Protein AF-A0A2N1MVV5-F1 (afdb_monomer_lite)

Organism: NCBI:txid588596

Radius of gyration: 22.04 Å; chains: 1; bounding box: 48×81×53 Å

Foldseek 3Di:
DDDDDDDDDDDDPPLAAAEAEDDPVQLVVLCVLQVHDADDPDDPVVVVVLVVVQCVLCVLLVANYWYFSHHDVQWGWIAGPQQFTWTQRNVVRWIWGFGHSVCCNPPNTDPWIWTWDADPVSDIDTDTPVRVVVVVVVVVVVVVVVVVVVVVPDPPPPPD

Secondary structure (DSSP, 8-state):
---------------PPEEEE--HHHHHHHHHHTTPPP-----HHHHHHHHHHHHHHHGGGT-SEEEEEEEETTEEEEEETT-EEEEEETTTTEEEEEEEHHHHHHH---S-PEEEEE-TTS-EEEEEHHHHHHHHHHHHHHHHHHHHHHHHT--S----

Sequence (160 aa):
MSVGASLNKTPRNNSLVLVEEISKSDCCRVATSLNLKLHDEYSQKDSMKELICNVQEVVRFVFTHIIFIGRRYCGMIFTDCYGRVFDWDSMNYILWFLGDYFEIISKGFETSRIAWCVLGDGTVYELDICMYIMYIIFCLYFTLMFYNDFFLELPEKLNL

Structure (mmCIF, N/CA/C/O backbone):
data_AF-A0A2N1MVV5-F1
#
_entry.id   AF-A0A2N1MVV5-F1
#
loop_
_atom_site.group_PDB
_atom_site.id
_atom_site.type_symbol
_atom_site.label_atom_id
_atom_site.label_alt_id
_atom_site.label_comp_id
_atom_site.label_asym_id
_atom_site.label_entity_id
_atom_site.label_seq_id
_atom_site.pdbx_PDB_ins_code
_atom_site.Cartn_x
_atom_site.Cartn_y
_atom_site.Cartn_z
_atom_site.occupancy
_atom_site.B_iso_or_equiv
_atom_site.auth_seq_id
_atom_site.auth_comp_id
_atom_site.auth_asym_id
_atom_site.auth_atom_id
_atom_site.pdbx_PDB_model_num
ATOM 1 N N . MET A 1 1 ? -7.523 -41.202 28.091 1.00 35.47 1 MET A N 1
ATOM 2 C CA . MET A 1 1 ? -8.575 -40.810 29.057 1.00 35.47 1 MET A CA 1
ATOM 3 C C . MET A 1 1 ? -8.518 -39.297 29.240 1.00 35.47 1 MET A C 1
ATOM 5 O O . MET A 1 1 ? -7.413 -38.776 29.268 1.00 35.47 1 MET A O 1
ATOM 9 N N . SER A 1 2 ? -9.686 -38.655 29.384 1.00 32.31 2 SER A N 1
ATOM 10 C CA . SER A 1 2 ? -9.959 -37.201 29.481 1.00 32.31 2 SER A CA 1
ATOM 11 C C . SER A 1 2 ? -9.979 -36.453 28.136 1.00 32.31 2 SER A C 1
ATOM 13 O O . SER A 1 2 ? -8.930 -36.219 27.551 1.00 32.31 2 SER A O 1
ATOM 15 N N . VAL A 1 3 ? -11.130 -36.368 27.453 1.00 36.19 3 VAL A N 1
ATOM 16 C CA . VAL A 1 3 ? -12.334 -35.511 27.645 1.00 36.19 3 VAL A CA 1
ATOM 17 C C . VAL A 1 3 ? -12.249 -34.277 26.746 1.00 36.19 3 VAL A C 1
ATOM 19 O O . VAL A 1 3 ? -11.380 -33.425 26.891 1.00 36.19 3 VAL A O 1
ATOM 22 N N . GLY A 1 4 ? -13.170 -34.230 25.782 1.00 39.78 4 GLY A N 1
ATOM 23 C CA . GLY A 1 4 ? -13.344 -33.105 24.883 1.00 39.78 4 GLY A CA 1
ATOM 24 C C . GLY A 1 4 ? -14.047 -31.930 25.554 1.00 39.78 4 GLY A C 1
ATOM 25 O O . GLY A 1 4 ? -14.876 -32.098 26.445 1.00 39.78 4 GLY A O 1
ATOM 26 N N . ALA A 1 5 ? -13.761 -30.743 25.035 1.00 34.62 5 ALA A N 1
ATOM 27 C CA . ALA A 1 5 ? -14.667 -29.614 25.087 1.00 34.62 5 ALA A CA 1
ATOM 28 C C . ALA A 1 5 ? -14.867 -29.143 23.644 1.00 34.62 5 ALA A C 1
ATOM 30 O O . ALA A 1 5 ? -13.970 -28.582 23.018 1.00 34.62 5 ALA A O 1
ATOM 31 N N . SER A 1 6 ? -16.047 -29.441 23.104 1.00 41.78 6 SER A N 1
ATOM 32 C CA . SER A 1 6 ? -16.552 -28.833 21.879 1.00 41.78 6 SER A CA 1
ATOM 33 C C . SER A 1 6 ? -16.799 -27.352 22.155 1.00 41.78 6 SER A C 1
ATOM 35 O O . SER A 1 6 ? -17.714 -27.016 22.907 1.00 41.78 6 SER A O 1
ATOM 37 N N . LEU A 1 7 ? -16.023 -26.473 21.522 1.00 38.81 7 LEU A N 1
ATOM 38 C CA . LEU A 1 7 ? -16.387 -25.069 21.366 1.00 38.81 7 LEU A CA 1
ATOM 39 C C . LEU A 1 7 ? -16.645 -24.801 19.878 1.00 38.81 7 LEU A C 1
ATOM 41 O O . LEU A 1 7 ? -15.732 -24.530 19.102 1.00 38.81 7 LEU A O 1
ATOM 45 N N . ASN A 1 8 ? -17.913 -24.907 19.481 1.00 44.38 8 ASN A N 1
ATOM 46 C CA . ASN A 1 8 ? -18.395 -24.438 18.186 1.00 44.38 8 ASN A CA 1
ATOM 47 C C . ASN A 1 8 ? -18.214 -22.920 18.088 1.00 44.38 8 ASN A C 1
ATOM 49 O O . ASN A 1 8 ? -18.989 -22.194 18.708 1.00 44.38 8 ASN A O 1
ATOM 53 N N . LYS A 1 9 ? -17.257 -22.459 17.272 1.00 39.88 9 LYS A N 1
ATOM 54 C CA . LYS A 1 9 ? -17.332 -21.208 16.493 1.00 39.88 9 LYS A CA 1
ATOM 55 C C . LYS A 1 9 ? -16.440 -21.328 15.248 1.00 39.88 9 LYS A C 1
ATOM 57 O O . LYS A 1 9 ? -15.221 -21.296 15.362 1.00 39.88 9 LYS A O 1
ATOM 62 N N . THR A 1 10 ? -17.033 -21.433 14.064 1.00 39.97 10 THR A N 1
ATOM 63 C CA . THR A 1 10 ? -16.367 -21.156 12.775 1.00 39.97 10 THR A CA 1
ATOM 64 C C . THR A 1 10 ? -16.800 -19.774 12.259 1.00 39.97 10 THR A C 1
ATOM 66 O O . THR A 1 10 ? -17.848 -19.289 12.686 1.00 39.97 10 THR A O 1
ATOM 69 N N . PRO A 1 11 ? -16.080 -19.138 11.312 1.00 48.56 11 PRO A N 1
ATOM 70 C CA . PRO A 1 11 ? -14.689 -19.331 10.900 1.00 48.56 11 PRO A CA 1
ATOM 71 C C . PRO A 1 11 ? -13.908 -18.011 11.069 1.00 48.56 11 PRO A C 1
ATOM 73 O O . PRO A 1 11 ? -14.232 -17.004 10.447 1.00 48.56 11 PRO A O 1
ATOM 76 N N . ARG A 1 12 ? -12.847 -17.975 11.880 1.00 44.47 12 ARG A N 1
ATOM 77 C CA . ARG A 1 12 ? -11.867 -16.888 11.751 1.00 44.47 12 ARG A CA 1
ATOM 78 C C . ARG A 1 12 ? -10.773 -17.451 10.859 1.00 44.47 12 ARG A C 1
ATOM 80 O O . ARG A 1 12 ? -10.018 -18.306 11.310 1.00 44.47 12 ARG A O 1
ATOM 87 N N . ASN A 1 13 ? -10.776 -17.080 9.578 1.00 45.81 13 ASN A N 1
ATOM 88 C CA . ASN A 1 13 ? -9.678 -17.407 8.675 1.00 45.81 13 ASN A CA 1
ATOM 89 C C . ASN A 1 13 ? -8.393 -16.902 9.334 1.00 45.81 13 ASN A C 1
ATOM 91 O O . ASN A 1 13 ? -8.107 -15.708 9.313 1.00 45.81 13 ASN A O 1
ATOM 95 N N . ASN A 1 14 ? -7.620 -17.811 9.925 1.00 49.88 14 ASN A N 1
ATOM 96 C CA . ASN A 1 14 ? -6.225 -17.581 10.269 1.00 49.88 14 ASN A CA 1
ATOM 97 C C . ASN A 1 14 ? -5.427 -17.588 8.958 1.00 49.88 14 ASN A C 1
ATOM 99 O O . ASN A 1 14 ? -4.568 -18.442 8.753 1.00 49.88 14 ASN A O 1
ATOM 103 N N . SER A 1 15 ? -5.784 -16.697 8.029 1.00 64.88 15 SER A N 1
ATOM 104 C CA . SER A 1 15 ? -5.019 -16.488 6.812 1.00 64.88 15 SER A CA 1
ATOM 105 C C . SER A 1 15 ? -3.690 -15.906 7.254 1.00 64.88 15 SER A C 1
ATOM 107 O O . SER A 1 15 ? -3.611 -14.748 7.661 1.00 64.88 15 SER A O 1
ATOM 109 N N . LEU A 1 16 ? -2.662 -16.747 7.269 1.00 79.44 16 LEU A N 1
ATOM 110 C CA . LEU A 1 16 ? -1.298 -16.297 7.469 1.00 79.44 16 LEU A CA 1
ATOM 111 C C . LEU A 1 16 ? -0.973 -15.358 6.309 1.00 79.44 16 LEU A C 1
ATOM 113 O O . LEU A 1 16 ? -1.067 -15.758 5.151 1.00 79.44 16 LEU A O 1
ATOM 117 N N . VAL A 1 17 ? -0.638 -14.110 6.623 1.00 88.00 17 VAL A N 1
ATOM 118 C CA . VAL A 1 17 ? -0.142 -13.165 5.626 1.00 88.00 17 VAL A CA 1
ATOM 119 C C . VAL A 1 17 ? 1.369 -13.276 5.598 1.00 88.00 17 VAL A C 1
ATOM 121 O O . VAL A 1 17 ? 2.034 -13.093 6.618 1.00 88.00 17 VAL A O 1
ATOM 124 N N . LEU A 1 18 ? 1.899 -13.616 4.428 1.00 92.12 18 LEU A N 1
ATOM 125 C CA . LEU A 1 18 ? 3.330 -13.636 4.181 1.00 92.12 18 LEU A CA 1
ATOM 126 C C . LEU A 1 18 ? 3.788 -12.205 3.905 1.00 92.12 18 LEU A C 1
ATOM 128 O O . LEU A 1 18 ? 3.297 -11.574 2.972 1.00 92.12 18 LEU A O 1
ATOM 132 N N . VAL A 1 19 ? 4.718 -11.701 4.712 1.00 92.00 19 VAL A N 1
ATOM 133 C CA . VAL A 1 19 ? 5.368 -10.409 4.475 1.00 92.00 19 VAL A CA 1
ATOM 134 C C . VAL A 1 19 ? 6.827 -10.669 4.148 1.00 92.00 19 VAL A C 1
ATOM 136 O O . VAL A 1 19 ? 7.566 -11.202 4.975 1.00 92.00 19 VAL A O 1
ATOM 139 N N . GLU A 1 20 ? 7.227 -10.302 2.939 1.00 93.56 20 GLU A N 1
ATOM 140 C CA . GLU A 1 20 ? 8.603 -10.370 2.466 1.00 93.56 20 GLU A CA 1
ATOM 141 C C . GLU A 1 20 ? 9.188 -8.963 2.404 1.00 93.56 20 GLU A C 1
ATOM 143 O O . GLU A 1 20 ? 8.560 -8.035 1.900 1.00 93.56 20 GLU A O 1
ATOM 148 N N . GLU A 1 21 ? 10.405 -8.804 2.909 1.00 90.88 21 GLU A N 1
ATOM 149 C CA . GLU A 1 21 ? 11.177 -7.572 2.791 1.00 90.88 21 GLU A CA 1
ATOM 150 C C . GLU A 1 21 ? 12.353 -7.835 1.852 1.00 90.88 21 GLU A C 1
ATOM 152 O O . GLU A 1 21 ? 13.139 -8.763 2.063 1.00 90.88 21 GLU A O 1
ATOM 157 N N . ILE A 1 22 ? 12.453 -7.040 0.786 1.00 90.25 22 ILE A N 1
ATOM 158 C CA . ILE A 1 22 ? 13.569 -7.123 -0.160 1.00 90.25 22 ILE A CA 1
ATOM 159 C C . ILE A 1 22 ? 14.773 -6.335 0.369 1.00 90.25 22 ILE A C 1
ATOM 161 O O . ILE A 1 22 ? 14.666 -5.526 1.290 1.00 90.25 22 ILE A O 1
ATOM 165 N N . SER A 1 23 ? 15.955 -6.577 -0.200 1.00 90.25 23 SER A N 1
ATOM 166 C CA . SER A 1 23 ? 17.166 -5.882 0.240 1.00 90.25 23 SER A CA 1
ATOM 167 C C . SER A 1 23 ? 17.030 -4.363 0.069 1.00 90.25 23 SER A C 1
ATOM 169 O O . SER A 1 23 ? 16.407 -3.897 -0.884 1.00 90.25 23 SER A O 1
ATOM 171 N N . LYS A 1 24 ? 17.686 -3.564 0.925 1.00 87.19 24 LYS A N 1
ATOM 172 C CA . LYS A 1 24 ? 17.638 -2.092 0.813 1.00 87.19 24 LYS A CA 1
ATOM 173 C C . LYS A 1 24 ? 18.049 -1.592 -0.582 1.00 87.19 24 LYS A C 1
ATOM 175 O O . LYS A 1 24 ? 17.454 -0.651 -1.096 1.00 87.19 24 LYS A O 1
ATOM 180 N N . SER A 1 25 ? 19.037 -2.226 -1.217 1.00 88.00 25 SER A N 1
ATOM 181 C CA . SER A 1 25 ? 19.433 -1.895 -2.591 1.00 88.00 25 SER A CA 1
ATOM 182 C C . SER A 1 25 ? 18.327 -2.176 -3.607 1.00 88.00 25 SER A C 1
ATOM 184 O O . SER A 1 25 ? 18.121 -1.373 -4.517 1.00 88.00 25 SER A O 1
ATOM 186 N N . ASP A 1 26 ? 17.601 -3.284 -3.444 1.00 91.69 26 ASP A N 1
ATOM 187 C CA . ASP A 1 26 ? 16.473 -3.623 -4.309 1.00 91.69 26 ASP A CA 1
ATOM 188 C C . ASP A 1 26 ? 15.301 -2.672 -4.080 1.00 91.69 26 ASP A C 1
ATOM 190 O O . ASP A 1 26 ? 14.755 -2.173 -5.059 1.00 91.69 26 ASP A O 1
ATOM 194 N N . CYS A 1 27 ? 14.988 -2.329 -2.826 1.00 89.25 27 CYS A N 1
ATOM 195 C CA . CYS A 1 27 ? 14.015 -1.292 -2.475 1.00 89.25 27 CYS A CA 1
ATOM 196 C C . CYS A 1 27 ? 14.309 0.023 -3.204 1.00 89.25 27 CYS A C 1
ATOM 198 O O . CYS A 1 27 ? 13.447 0.551 -3.904 1.00 89.25 27 CYS A O 1
ATOM 200 N N . CYS A 1 28 ? 15.540 0.541 -3.088 1.00 89.06 28 CYS A N 1
ATOM 201 C CA . CYS A 1 28 ? 15.935 1.790 -3.739 1.00 89.06 28 CYS A CA 1
ATOM 202 C C . CYS A 1 28 ? 15.816 1.702 -5.264 1.00 89.06 28 CYS A C 1
ATOM 204 O O . CYS A 1 28 ? 15.335 2.642 -5.898 1.00 89.06 28 CYS A O 1
ATOM 206 N N . ARG A 1 29 ? 16.224 0.576 -5.859 1.00 91.19 29 ARG A N 1
ATOM 207 C CA . ARG A 1 29 ? 16.113 0.346 -7.303 1.00 91.19 29 ARG A CA 1
ATOM 208 C C . ARG A 1 29 ? 14.652 0.321 -7.753 1.00 91.19 29 ARG A C 1
ATOM 210 O O . ARG A 1 29 ? 14.302 1.052 -8.672 1.00 91.19 29 ARG A O 1
ATOM 217 N N . VAL A 1 30 ? 13.806 -0.458 -7.080 1.00 91.56 30 VAL A N 1
ATOM 218 C CA . VAL A 1 30 ? 12.369 -0.579 -7.365 1.00 91.56 30 VAL A CA 1
ATOM 219 C C . VAL A 1 30 ? 11.667 0.769 -7.218 1.00 91.56 30 VAL A C 1
ATOM 221 O O . VAL A 1 30 ? 10.971 1.191 -8.136 1.00 91.56 30 VAL A O 1
ATOM 224 N N . ALA A 1 31 ? 11.893 1.483 -6.114 1.00 90.38 31 ALA A N 1
ATOM 225 C CA . ALA A 1 31 ? 11.300 2.797 -5.892 1.00 90.38 31 ALA A CA 1
ATOM 226 C C . ALA A 1 31 ? 11.742 3.814 -6.951 1.00 90.38 31 ALA A C 1
ATOM 228 O O . ALA A 1 31 ? 10.913 4.569 -7.447 1.00 90.38 31 ALA A O 1
ATOM 229 N N . THR A 1 32 ? 13.014 3.786 -7.362 1.00 90.56 32 THR A N 1
ATOM 230 C CA . THR A 1 32 ? 13.519 4.650 -8.441 1.00 90.56 32 THR A CA 1
ATOM 231 C C . THR A 1 32 ? 12.848 4.325 -9.775 1.00 90.56 32 THR A C 1
ATOM 233 O O . THR A 1 32 ? 12.411 5.238 -10.470 1.00 90.56 32 THR A O 1
ATOM 236 N N . SER A 1 33 ? 12.711 3.040 -10.123 1.00 89.38 33 SER A N 1
ATOM 237 C CA . SER A 1 33 ? 12.005 2.601 -11.338 1.00 89.38 33 SER A CA 1
ATOM 238 C C . SER A 1 33 ? 10.535 3.017 -11.344 1.00 89.38 33 SER A C 1
ATOM 240 O O . SER A 1 33 ? 9.996 3.354 -12.392 1.00 89.38 33 SER A O 1
ATOM 242 N N . LEU A 1 34 ? 9.908 3.034 -10.170 1.00 88.06 34 LEU A N 1
ATOM 243 C CA . LEU A 1 34 ? 8.544 3.506 -9.964 1.00 88.06 34 LEU A CA 1
ATOM 244 C C . LEU A 1 34 ? 8.476 5.015 -9.684 1.00 88.06 34 LEU A C 1
ATOM 246 O O . LEU A 1 34 ? 7.419 5.509 -9.325 1.00 88.06 34 LEU A O 1
ATOM 250 N N . ASN A 1 35 ? 9.569 5.775 -9.790 1.00 88.19 35 ASN A N 1
ATOM 251 C CA . ASN A 1 35 ? 9.592 7.208 -9.469 1.00 88.19 35 ASN A CA 1
ATOM 252 C C . ASN A 1 35 ? 8.927 7.562 -8.108 1.00 88.19 35 ASN A C 1
ATOM 254 O O . ASN A 1 35 ? 8.291 8.608 -7.954 1.00 88.19 35 ASN A O 1
ATOM 258 N N . LEU A 1 36 ? 9.043 6.669 -7.119 1.00 87.31 36 LEU A N 1
ATOM 259 C CA . LEU A 1 36 ? 8.478 6.808 -5.777 1.00 87.31 36 LEU A CA 1
ATOM 260 C C . LEU A 1 36 ? 9.532 7.364 -4.820 1.00 87.31 36 LEU A C 1
ATOM 262 O O . LEU A 1 36 ? 10.702 6.983 -4.855 1.00 87.31 36 LEU A O 1
ATOM 266 N N . LYS A 1 37 ? 9.101 8.246 -3.916 1.00 85.31 37 LYS A N 1
ATOM 267 C CA . LYS A 1 37 ? 9.947 8.766 -2.837 1.00 85.31 37 LYS A CA 1
ATOM 268 C C . LYS A 1 37 ? 9.700 7.966 -1.565 1.00 85.31 37 LYS A C 1
ATOM 270 O O . LYS A 1 37 ? 8.597 8.002 -1.025 1.00 85.31 37 LYS A O 1
ATOM 275 N N . LEU A 1 38 ? 10.733 7.272 -1.097 1.00 86.31 38 LEU A N 1
ATOM 276 C CA . LEU A 1 38 ? 10.711 6.553 0.175 1.00 86.31 38 LEU A CA 1
ATOM 277 C C . LEU A 1 38 ? 11.188 7.445 1.327 1.00 86.31 38 LEU A C 1
ATOM 279 O O . LEU A 1 38 ? 11.927 8.408 1.118 1.00 86.31 38 LEU A O 1
ATOM 283 N N . HIS A 1 39 ? 10.768 7.108 2.544 1.00 83.19 39 HIS A N 1
ATOM 284 C CA . HIS A 1 39 ? 11.163 7.784 3.776 1.00 83.19 39 HIS A CA 1
ATOM 285 C C . HIS A 1 39 ? 12.163 6.936 4.578 1.00 83.19 39 HIS A C 1
ATOM 287 O O . HIS A 1 39 ? 11.864 5.798 4.931 1.00 83.19 39 HIS A O 1
ATOM 293 N N . ASP A 1 40 ? 13.320 7.514 4.924 1.00 71.44 40 ASP A N 1
ATOM 294 C CA . ASP A 1 40 ? 14.448 6.774 5.524 1.00 71.44 40 ASP A CA 1
ATOM 295 C C . ASP A 1 40 ? 14.733 7.092 7.019 1.00 71.44 40 ASP A C 1
ATOM 297 O O . ASP A 1 40 ? 15.697 6.568 7.573 1.00 71.44 40 ASP A O 1
ATOM 301 N N . GLU A 1 41 ? 13.938 7.919 7.716 1.00 62.81 41 GLU A N 1
ATOM 302 C CA . GLU A 1 41 ? 14.375 8.587 8.970 1.00 62.81 41 GLU A CA 1
ATOM 303 C C . GLU A 1 41 ? 14.002 7.897 10.302 1.00 62.81 41 GLU A C 1
ATOM 305 O O . GLU A 1 41 ? 13.929 8.557 11.337 1.00 62.81 41 GLU A O 1
ATOM 310 N N . TYR A 1 42 ? 13.797 6.578 10.344 1.00 61.19 42 TYR A N 1
ATOM 311 C CA . TYR A 1 42 ? 13.400 5.899 11.592 1.00 61.19 42 TYR A CA 1
ATOM 312 C C . TYR A 1 42 ? 14.470 4.967 12.161 1.00 61.19 42 TYR A C 1
ATOM 314 O O . TYR A 1 42 ? 15.161 4.249 11.436 1.00 61.19 42 TYR A O 1
ATOM 322 N N . SER A 1 43 ? 14.562 4.927 13.496 1.00 62.50 43 SER A N 1
ATOM 323 C CA . SER A 1 43 ? 15.359 3.925 14.208 1.00 62.50 43 SER A CA 1
ATOM 324 C C . SER A 1 43 ? 14.834 2.519 13.884 1.00 62.50 43 SER A C 1
ATOM 326 O O . SER A 1 43 ? 13.625 2.317 13.805 1.00 62.50 43 SER A O 1
ATOM 328 N N . GLN A 1 44 ? 15.713 1.522 13.729 1.00 65.94 44 GLN A N 1
ATOM 329 C CA . GLN A 1 44 ? 15.333 0.160 13.305 1.00 65.94 44 GLN A CA 1
ATOM 330 C C . GLN A 1 44 ? 14.239 -0.496 14.178 1.00 65.94 44 GLN A C 1
ATOM 332 O O . GLN A 1 44 ? 13.489 -1.353 13.716 1.00 65.94 44 GLN A O 1
ATOM 337 N N . LYS A 1 45 ? 14.128 -0.109 15.453 1.00 64.75 45 LYS A N 1
ATOM 338 C CA . LYS A 1 45 ? 13.123 -0.660 16.370 1.00 64.75 45 LYS A CA 1
ATOM 339 C C . LYS A 1 45 ? 11.746 -0.025 16.173 1.00 64.75 45 LYS A C 1
ATOM 341 O O . LYS A 1 45 ? 10.748 -0.744 16.118 1.00 64.75 45 LYS A O 1
ATOM 346 N N . ASP A 1 46 ? 11.698 1.300 16.058 1.00 73.00 46 ASP A N 1
ATOM 347 C CA . ASP A 1 46 ? 10.455 2.024 15.759 1.00 73.00 46 ASP A CA 1
ATOM 348 C C . ASP A 1 46 ? 9.950 1.638 14.371 1.00 73.00 46 ASP A C 1
ATOM 350 O O . ASP A 1 46 ? 8.751 1.465 14.145 1.00 73.00 46 ASP A O 1
ATOM 354 N N . SER A 1 47 ? 10.905 1.376 13.480 1.00 75.44 47 SER A N 1
ATOM 355 C CA . SER A 1 47 ? 10.645 1.018 12.110 1.00 75.44 47 SER A CA 1
ATOM 356 C C . SER A 1 47 ? 9.871 -0.313 12.001 1.00 75.44 47 SER A C 1
ATOM 358 O O . SER A 1 47 ? 8.858 -0.386 11.298 1.00 75.44 47 SER A O 1
ATOM 360 N N . MET A 1 48 ? 10.272 -1.364 12.721 1.00 80.75 48 MET A N 1
ATOM 361 C CA . MET A 1 48 ? 9.580 -2.663 12.671 1.00 80.75 48 MET A CA 1
ATOM 362 C C . MET A 1 48 ? 8.169 -2.614 13.259 1.00 80.75 48 MET A C 1
ATOM 364 O O . MET A 1 48 ? 7.255 -3.250 12.735 1.00 80.75 48 MET A O 1
ATOM 368 N N . LYS A 1 49 ? 7.970 -1.848 14.336 1.00 85.69 49 LYS A N 1
ATOM 369 C CA . LYS A 1 49 ? 6.652 -1.707 14.965 1.00 85.69 49 LYS A CA 1
ATOM 370 C C . LYS A 1 49 ? 5.657 -1.031 14.022 1.00 85.69 49 LYS A C 1
ATOM 372 O O . LYS A 1 49 ? 4.534 -1.505 13.885 1.00 85.69 49 LYS A O 1
ATOM 377 N N . GLU A 1 50 ? 6.083 0.040 13.360 1.00 85.12 50 GLU A N 1
ATOM 378 C CA . GLU A 1 50 ? 5.272 0.748 12.368 1.00 85.12 50 GLU A CA 1
ATOM 379 C C . GLU A 1 50 ? 4.890 -0.164 11.193 1.00 85.12 50 GLU A C 1
ATOM 381 O O . GLU A 1 50 ? 3.725 -0.200 10.800 1.00 85.12 50 GLU A O 1
ATOM 386 N N . LEU A 1 51 ? 5.840 -0.956 10.678 1.00 87.44 51 LEU A N 1
ATOM 387 C CA . LEU A 1 51 ? 5.571 -1.915 9.604 1.00 87.44 51 LEU A CA 1
ATOM 388 C C . LEU A 1 51 ? 4.502 -2.934 10.020 1.00 87.44 51 LEU A C 1
ATOM 390 O O . LEU A 1 51 ? 3.559 -3.160 9.271 1.00 87.44 51 LEU A O 1
ATOM 394 N N . ILE A 1 52 ? 4.603 -3.503 11.226 1.00 89.31 52 ILE A N 1
ATOM 395 C CA . ILE A 1 52 ? 3.604 -4.450 11.745 1.00 89.31 52 ILE A CA 1
ATOM 396 C C . ILE A 1 52 ? 2.219 -3.796 11.837 1.00 89.31 52 ILE A C 1
ATOM 398 O O . ILE A 1 52 ? 1.236 -4.410 11.424 1.00 89.31 52 ILE A O 1
ATOM 402 N N . CYS A 1 53 ? 2.129 -2.562 12.343 1.00 90.50 53 CYS A N 1
ATOM 403 C CA . CYS A 1 53 ? 0.860 -1.834 12.416 1.00 90.50 53 CYS A CA 1
ATOM 404 C C . CYS A 1 53 ? 0.266 -1.578 11.023 1.00 90.50 53 CYS A C 1
ATOM 406 O O . CYS A 1 53 ? -0.919 -1.821 10.814 1.00 90.50 53 CYS A O 1
ATOM 408 N N . ASN A 1 54 ? 1.083 -1.154 10.056 1.00 92.00 54 ASN A N 1
ATOM 409 C CA . ASN A 1 54 ? 0.628 -0.945 8.681 1.00 92.00 54 ASN A CA 1
ATOM 410 C C . ASN A 1 54 ? 0.164 -2.251 8.028 1.00 92.00 54 ASN A C 1
ATOM 412 O O . ASN A 1 54 ? -0.898 -2.277 7.410 1.00 92.00 54 ASN A O 1
ATOM 416 N N . VAL A 1 55 ? 0.908 -3.348 8.214 1.00 91.94 55 VAL A N 1
ATOM 417 C CA . VAL A 1 55 ? 0.512 -4.679 7.736 1.00 91.94 55 VAL A CA 1
ATOM 418 C C . VAL A 1 55 ? -0.855 -5.063 8.304 1.00 91.94 55 VAL A C 1
ATOM 420 O O . VAL A 1 55 ? -1.737 -5.430 7.538 1.00 91.94 55 VAL A O 1
ATOM 423 N N . GLN A 1 56 ? -1.071 -4.930 9.618 1.00 90.00 56 GLN A N 1
ATOM 424 C CA . GLN A 1 56 ? -2.347 -5.276 10.264 1.00 90.00 56 GLN A CA 1
ATOM 425 C C . GLN A 1 56 ? -3.558 -4.555 9.658 1.00 90.00 56 GLN A C 1
ATOM 427 O O . GLN A 1 56 ? -4.632 -5.152 9.564 1.00 90.00 56 GLN A O 1
ATOM 432 N N . GLU A 1 57 ? -3.389 -3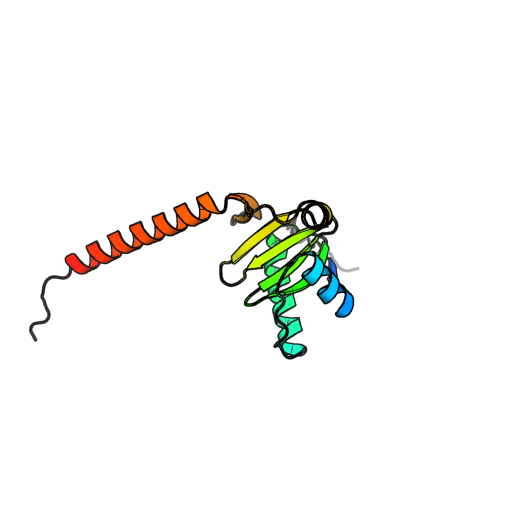.305 9.230 1.00 90.19 57 GLU A N 1
ATOM 433 C CA . GLU A 1 57 ? -4.453 -2.563 8.556 1.00 90.19 57 GLU A CA 1
ATOM 434 C C . GLU A 1 57 ? -4.662 -3.051 7.119 1.00 90.19 57 GLU A C 1
ATOM 436 O O . GLU A 1 57 ? -5.800 -3.328 6.733 1.00 90.19 57 GLU A O 1
ATOM 441 N N . VAL A 1 58 ? -3.592 -3.259 6.341 1.00 90.88 58 VAL A N 1
ATOM 442 C CA . VAL A 1 58 ? -3.747 -3.708 4.946 1.00 90.88 58 VAL A CA 1
ATOM 443 C C . VAL A 1 58 ? -4.221 -5.160 4.822 1.00 90.88 58 VAL A C 1
ATOM 445 O O . VAL A 1 58 ? -4.855 -5.503 3.831 1.00 90.88 58 VAL A O 1
ATOM 448 N N . VAL A 1 59 ? -4.022 -6.022 5.829 1.00 88.50 59 VAL A N 1
ATOM 449 C CA . VAL A 1 59 ? -4.569 -7.398 5.820 1.00 88.50 59 VAL A CA 1
ATOM 450 C C . VAL A 1 59 ? -6.100 -7.412 5.690 1.00 88.50 59 VAL A C 1
ATOM 452 O O . VAL A 1 59 ? -6.670 -8.367 5.162 1.00 88.50 59 VAL A O 1
ATOM 455 N N . ARG A 1 60 ? -6.788 -6.336 6.092 1.00 86.50 60 ARG A N 1
ATOM 456 C CA . ARG A 1 60 ? -8.248 -6.202 5.930 1.00 86.50 60 ARG A CA 1
ATOM 457 C C . ARG A 1 60 ? -8.695 -6.161 4.466 1.00 86.50 60 ARG A C 1
ATOM 459 O O . ARG A 1 60 ? -9.848 -6.458 4.186 1.00 86.50 60 ARG A O 1
ATOM 466 N N . PHE A 1 61 ? -7.780 -5.860 3.546 1.00 87.12 61 PHE A N 1
ATOM 467 C CA . PHE A 1 61 ? -7.997 -5.857 2.098 1.00 87.12 61 PHE A CA 1
ATOM 468 C C . PHE A 1 61 ? -7.756 -7.239 1.461 1.00 87.12 61 PHE A C 1
ATOM 470 O O . PHE A 1 61 ? -7.650 -7.355 0.244 1.00 87.12 61 PHE A O 1
ATOM 477 N N . VAL A 1 62 ? -7.689 -8.304 2.275 1.00 86.19 62 VAL A N 1
ATOM 478 C CA . VAL A 1 62 ? -7.622 -9.710 1.828 1.00 86.19 62 VAL A CA 1
ATOM 479 C C . VAL A 1 62 ? -6.308 -10.062 1.106 1.00 86.19 62 VAL A C 1
ATOM 481 O O . VAL A 1 62 ? -6.223 -11.045 0.370 1.00 86.19 62 VAL A O 1
ATOM 484 N N . PHE A 1 63 ? -5.235 -9.303 1.345 1.00 89.62 63 PHE A N 1
ATOM 485 C CA . PHE A 1 63 ? -3.904 -9.679 0.865 1.00 89.62 63 PHE A CA 1
ATOM 486 C C . PHE A 1 63 ? -3.383 -10.917 1.596 1.00 89.62 63 PHE A C 1
ATOM 488 O O . PHE A 1 63 ? -3.401 -10.989 2.825 1.00 89.62 63 PHE A O 1
ATOM 495 N N . THR A 1 64 ? -2.862 -11.877 0.834 1.00 89.94 64 THR A N 1
ATOM 496 C CA . THR A 1 64 ? -2.227 -13.095 1.364 1.00 89.94 64 THR A CA 1
ATOM 497 C C . THR A 1 64 ? -0.703 -13.015 1.356 1.00 89.94 64 THR A C 1
ATOM 499 O O . THR A 1 64 ? -0.048 -13.665 2.167 1.00 89.94 64 THR A O 1
ATOM 502 N N . HIS A 1 65 ? -0.131 -12.217 0.451 1.00 92.56 65 HIS A N 1
ATOM 503 C CA . HIS A 1 65 ? 1.310 -12.034 0.296 1.00 92.56 65 HIS A CA 1
ATOM 504 C C . HIS A 1 65 ? 1.608 -10.570 -0.019 1.00 92.56 65 HIS A C 1
ATOM 506 O O . HIS A 1 65 ? 1.061 -10.011 -0.967 1.00 92.56 65 HIS A O 1
ATOM 512 N N . ILE A 1 66 ? 2.451 -9.966 0.810 1.00 94.62 66 ILE A N 1
ATOM 513 C CA . ILE A 1 66 ? 2.908 -8.584 0.727 1.00 94.62 66 ILE A CA 1
ATOM 514 C C . ILE A 1 66 ? 4.425 -8.608 0.567 1.00 94.62 66 ILE A C 1
ATOM 516 O O . ILE A 1 66 ? 5.133 -9.168 1.399 1.00 94.62 66 ILE A O 1
ATOM 520 N N . ILE A 1 67 ? 4.923 -7.966 -0.479 1.00 95.00 67 ILE A N 1
ATOM 521 C CA . ILE A 1 67 ? 6.341 -7.715 -0.720 1.00 95.00 67 ILE A CA 1
ATOM 522 C C . ILE A 1 67 ? 6.573 -6.229 -0.449 1.00 95.00 67 ILE A C 1
ATOM 524 O O . ILE A 1 67 ? 6.148 -5.361 -1.215 1.00 95.00 67 ILE A O 1
ATOM 528 N N . PHE A 1 68 ? 7.201 -5.929 0.679 1.00 93.69 68 PHE A N 1
ATOM 529 C CA . PHE A 1 68 ? 7.448 -4.574 1.144 1.00 93.69 68 PHE A CA 1
ATOM 530 C C . PHE A 1 68 ? 8.537 -3.897 0.302 1.00 93.69 68 PHE A C 1
ATOM 532 O O . PHE A 1 68 ? 9.661 -4.391 0.205 1.00 93.69 68 PHE A O 1
ATOM 539 N N . ILE A 1 69 ? 8.200 -2.750 -0.297 1.00 92.44 69 ILE A N 1
ATOM 540 C CA . ILE A 1 69 ? 9.127 -1.953 -1.115 1.00 92.44 69 ILE A CA 1
ATOM 541 C C . ILE A 1 69 ? 9.804 -0.896 -0.257 1.00 92.44 69 ILE A C 1
ATOM 543 O O . ILE A 1 69 ? 10.998 -0.651 -0.403 1.00 92.44 69 ILE A O 1
ATOM 547 N N . GLY A 1 70 ? 9.052 -0.239 0.620 1.00 90.38 70 GLY A N 1
ATOM 548 C CA . GLY A 1 70 ? 9.622 0.793 1.462 1.00 90.38 70 GLY A CA 1
ATOM 549 C C . GLY A 1 70 ? 8.587 1.609 2.208 1.00 90.38 70 GLY A C 1
ATOM 550 O O . GLY A 1 70 ? 7.376 1.458 2.051 1.00 90.38 70 GLY A O 1
ATOM 551 N N . ARG A 1 71 ? 9.091 2.500 3.052 1.00 89.44 71 ARG A N 1
ATOM 552 C CA . ARG A 1 71 ? 8.265 3.379 3.878 1.00 89.44 71 ARG A CA 1
ATOM 553 C C . ARG A 1 71 ? 7.930 4.643 3.122 1.00 89.44 71 ARG A C 1
ATOM 555 O O . ARG A 1 71 ? 8.730 5.127 2.323 1.00 89.44 71 ARG A O 1
ATOM 562 N N . ARG A 1 72 ? 6.807 5.238 3.488 1.00 87.69 72 ARG A N 1
ATOM 563 C CA . ARG A 1 72 ? 6.493 6.639 3.211 1.00 87.69 72 ARG A CA 1
ATOM 564 C C . ARG A 1 72 ? 6.095 7.315 4.518 1.00 87.69 72 ARG A C 1
ATOM 566 O O . ARG A 1 72 ? 5.896 6.647 5.527 1.00 87.69 72 ARG A O 1
ATOM 573 N N . TYR A 1 73 ? 5.949 8.634 4.499 1.00 85.69 73 TYR A N 1
ATOM 574 C CA . TYR A 1 73 ? 5.394 9.345 5.646 1.00 85.69 73 TYR A CA 1
ATOM 575 C C . TYR A 1 73 ? 3.975 8.845 5.950 1.00 85.69 73 TYR A C 1
ATOM 577 O O . TYR A 1 73 ? 3.113 8.882 5.064 1.00 85.69 73 TYR A O 1
ATOM 585 N N . CYS A 1 74 ? 3.764 8.370 7.182 1.00 87.19 74 CYS A N 1
ATOM 586 C CA . CYS A 1 74 ? 2.507 7.781 7.651 1.00 87.19 74 CYS A CA 1
ATOM 587 C C . CYS A 1 74 ? 1.977 6.694 6.706 1.00 87.19 74 CYS A C 1
ATOM 589 O O . CYS A 1 74 ? 0.888 6.825 6.147 1.00 87.19 74 CYS A O 1
ATOM 591 N N . GLY A 1 75 ? 2.774 5.648 6.465 1.00 92.12 75 GLY A N 1
ATOM 592 C CA . GLY A 1 75 ? 2.341 4.588 5.566 1.00 92.12 75 GLY A CA 1
ATOM 593 C C . GLY A 1 75 ? 3.436 3.674 5.041 1.00 92.12 75 GLY A C 1
ATOM 594 O O . GLY A 1 75 ? 4.582 3.686 5.494 1.00 92.12 75 GLY A O 1
ATOM 595 N N . MET A 1 76 ? 3.079 2.892 4.026 1.00 93.62 76 MET A N 1
ATOM 596 C CA . MET A 1 76 ? 4.023 2.018 3.335 1.00 93.62 76 MET A CA 1
ATOM 597 C C . MET A 1 76 ? 3.684 1.829 1.863 1.00 93.62 76 MET A C 1
ATOM 599 O O . MET A 1 76 ? 2.527 1.882 1.462 1.00 93.62 76 MET A O 1
ATOM 603 N N . ILE A 1 77 ? 4.719 1.537 1.086 1.00 94.25 77 ILE A N 1
ATOM 604 C CA . ILE A 1 77 ? 4.623 1.136 -0.309 1.00 94.25 77 ILE A CA 1
ATOM 605 C C . ILE A 1 77 ? 4.968 -0.346 -0.388 1.00 94.25 77 ILE A C 1
ATOM 607 O O . ILE A 1 77 ? 5.985 -0.797 0.154 1.00 94.25 77 ILE A O 1
ATOM 611 N N . PHE A 1 78 ? 4.126 -1.109 -1.071 1.00 95.25 78 PHE A N 1
ATOM 612 C CA . PHE A 1 78 ? 4.316 -2.542 -1.235 1.00 95.25 78 PHE A CA 1
ATOM 613 C C . PHE A 1 78 ? 3.769 -3.028 -2.573 1.00 95.25 78 PHE A C 1
ATOM 615 O O . PHE A 1 78 ? 3.037 -2.324 -3.268 1.00 95.25 78 PHE A O 1
ATOM 622 N N . THR A 1 79 ? 4.135 -4.255 -2.915 1.00 95.00 79 THR A N 1
ATOM 623 C CA . THR A 1 79 ? 3.523 -5.024 -3.999 1.00 95.00 79 THR A CA 1
ATOM 624 C C . THR A 1 79 ? 2.917 -6.299 -3.455 1.00 95.00 79 THR A C 1
ATOM 626 O O . THR A 1 79 ? 3.347 -6.785 -2.411 1.00 95.00 79 THR A O 1
ATOM 629 N N . ASP A 1 80 ? 1.935 -6.857 -4.146 1.00 93.62 80 ASP A N 1
ATOM 630 C CA . ASP A 1 80 ? 1.489 -8.221 -3.877 1.00 93.62 80 ASP A CA 1
ATOM 631 C C . ASP A 1 80 ? 2.203 -9.245 -4.775 1.00 93.62 80 ASP A C 1
ATOM 633 O O . ASP A 1 80 ? 3.033 -8.900 -5.619 1.00 93.62 80 ASP A O 1
ATOM 637 N N . CYS A 1 81 ? 1.868 -10.526 -4.612 1.00 91.50 81 CYS A N 1
ATOM 638 C CA . CYS A 1 81 ? 2.427 -11.607 -5.428 1.00 91.50 81 CYS A CA 1
ATOM 639 C C . CYS A 1 81 ? 2.049 -11.549 -6.918 1.00 91.50 81 CYS A C 1
ATOM 641 O O . CYS A 1 81 ? 2.630 -12.285 -7.716 1.00 91.50 81 CYS A O 1
ATOM 643 N N . TYR A 1 82 ? 1.102 -10.691 -7.301 1.00 92.44 82 TYR A N 1
ATOM 644 C CA . TYR A 1 82 ? 0.704 -10.473 -8.689 1.0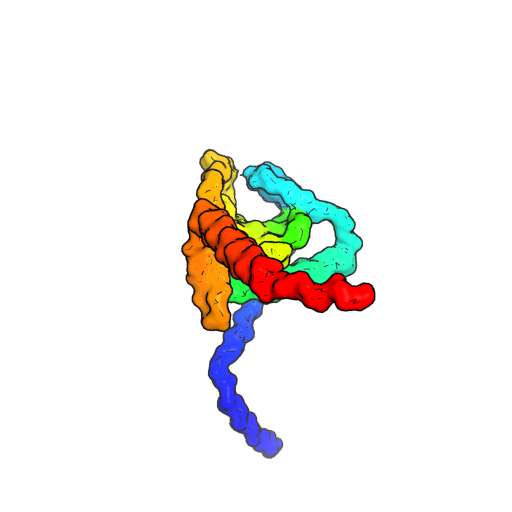0 92.44 82 TYR A CA 1
ATOM 645 C C . TYR A 1 82 ? 1.469 -9.309 -9.335 1.00 92.44 82 TYR A C 1
ATOM 647 O O . TYR A 1 82 ? 1.347 -9.094 -10.537 1.00 92.44 82 TYR A O 1
ATOM 655 N N . GLY A 1 83 ? 2.289 -8.585 -8.565 1.00 92.06 83 GLY A N 1
ATOM 656 C CA . GLY A 1 83 ? 3.048 -7.433 -9.047 1.00 92.06 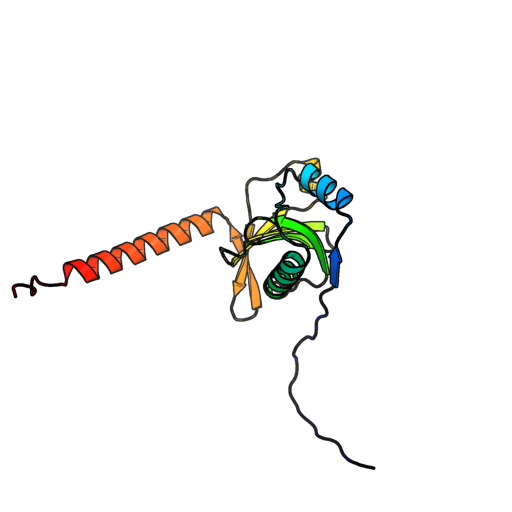83 GLY A CA 1
ATOM 657 C C . GLY A 1 83 ? 2.241 -6.135 -9.092 1.00 92.06 83 GLY A C 1
ATOM 658 O O . GLY A 1 83 ? 2.695 -5.168 -9.703 1.00 92.06 83 GLY A O 1
ATOM 659 N N . ARG A 1 84 ? 1.077 -6.081 -8.435 1.00 93.56 84 ARG A N 1
ATOM 660 C CA . ARG A 1 84 ? 0.292 -4.851 -8.270 1.00 93.56 84 ARG A CA 1
ATOM 661 C C . ARG A 1 84 ? 0.944 -3.965 -7.223 1.00 93.56 84 ARG A C 1
ATOM 663 O O . ARG A 1 84 ? 1.273 -4.448 -6.142 1.00 93.56 84 ARG A O 1
ATOM 670 N N . VAL A 1 85 ? 1.128 -2.685 -7.530 1.00 93.44 85 VAL A N 1
ATOM 671 C CA . VAL A 1 85 ? 1.780 -1.716 -6.642 1.00 93.44 85 VAL A CA 1
ATOM 672 C C . VAL A 1 85 ? 0.728 -0.946 -5.848 1.00 93.44 85 VAL A C 1
ATOM 674 O O . VAL A 1 85 ? -0.2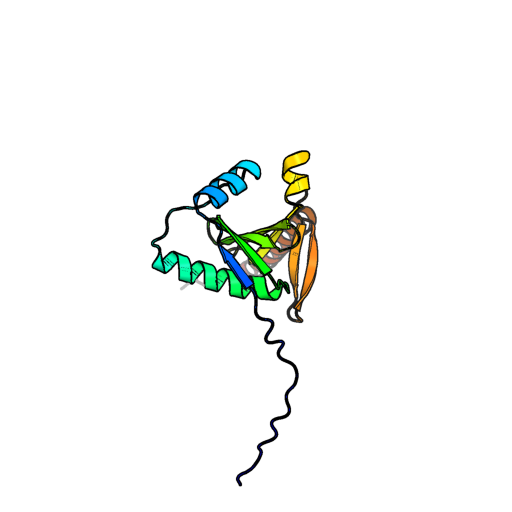23 -0.408 -6.418 1.00 93.44 85 VAL A O 1
ATOM 677 N N . PHE A 1 86 ? 0.934 -0.844 -4.536 1.00 94.25 86 PHE A N 1
ATOM 678 C CA . PHE A 1 86 ? 0.039 -0.141 -3.625 1.00 94.25 86 PHE A CA 1
ATOM 679 C C . PHE A 1 86 ? 0.775 0.876 -2.746 1.00 94.25 86 PHE A C 1
ATOM 681 O O . P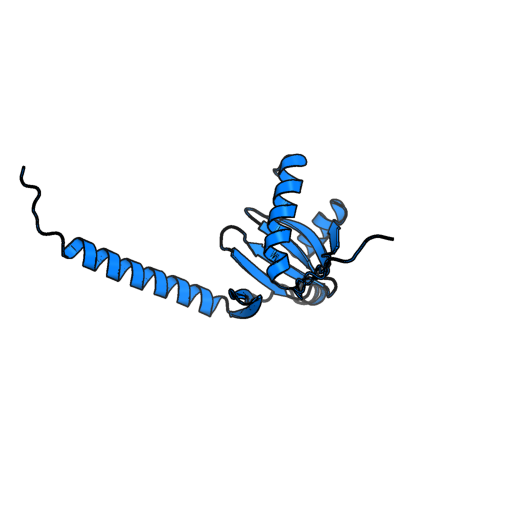HE A 1 86 ? 1.910 0.653 -2.318 1.00 94.25 86 PHE A O 1
ATOM 688 N N . ASP A 1 87 ? 0.088 1.978 -2.448 1.00 93.62 87 ASP A N 1
ATOM 689 C CA . ASP A 1 87 ? 0.495 3.015 -1.495 1.00 93.62 87 ASP A CA 1
ATOM 690 C C . ASP A 1 87 ? -0.540 3.087 -0.365 1.00 93.62 87 ASP A C 1
ATOM 692 O O . ASP A 1 87 ? -1.667 3.550 -0.551 1.00 93.62 87 ASP A O 1
ATOM 696 N N . TRP A 1 88 ? -0.167 2.566 0.803 1.00 94.69 88 TRP A N 1
ATOM 697 C CA . TRP A 1 88 ? -0.971 2.639 2.017 1.00 94.69 88 TRP A CA 1
ATOM 698 C C . TRP A 1 88 ? -0.715 3.964 2.730 1.00 94.69 88 TRP A C 1
ATOM 700 O O . TRP A 1 88 ? 0.384 4.186 3.241 1.00 94.69 88 TRP A O 1
ATOM 710 N N . ASP A 1 89 ? -1.745 4.805 2.812 1.00 91.75 89 ASP A N 1
ATOM 711 C CA . ASP A 1 89 ? -1.751 6.057 3.561 1.00 91.75 89 ASP A CA 1
ATOM 712 C C . ASP A 1 89 ? -2.496 5.858 4.887 1.00 91.75 89 ASP A C 1
ATOM 714 O O . ASP A 1 89 ? -3.728 5.897 4.950 1.00 91.75 89 ASP A O 1
ATOM 718 N N . SER A 1 90 ? -1.736 5.655 5.965 1.00 89.88 90 SER A N 1
ATOM 719 C CA . SER A 1 90 ? -2.292 5.408 7.296 1.00 89.88 90 SER A CA 1
ATOM 720 C C . SER A 1 90 ? -2.918 6.655 7.918 1.00 89.88 90 SER A C 1
ATOM 722 O O . SER A 1 90 ? -3.691 6.535 8.864 1.00 89.88 90 SER A O 1
ATOM 724 N N . MET A 1 91 ? -2.564 7.855 7.442 1.00 87.94 91 MET A N 1
ATOM 725 C CA . MET A 1 91 ? -3.140 9.103 7.944 1.00 87.94 91 MET A CA 1
ATOM 726 C C . MET A 1 91 ? -4.581 9.251 7.462 1.00 87.94 91 MET A C 1
ATOM 728 O O . MET A 1 91 ? -5.457 9.632 8.236 1.00 87.94 91 MET A O 1
ATOM 732 N N . ASN A 1 92 ? -4.819 8.920 6.195 1.00 84.50 92 ASN A N 1
ATOM 733 C CA . ASN A 1 92 ? -6.139 9.006 5.580 1.00 84.50 92 ASN A CA 1
ATOM 734 C C . ASN A 1 92 ? -6.926 7.687 5.635 1.00 84.50 92 ASN A C 1
ATOM 736 O O . ASN A 1 92 ? -8.107 7.681 5.305 1.00 84.50 92 ASN A O 1
ATOM 740 N N . TYR A 1 93 ? -6.294 6.587 6.060 1.00 86.12 93 TYR A N 1
ATOM 741 C CA . TYR A 1 93 ? -6.840 5.224 6.001 1.00 86.12 93 TYR A CA 1
ATOM 742 C C . TYR A 1 93 ? -7.262 4.815 4.580 1.00 86.12 93 TYR A C 1
ATOM 744 O O . TYR A 1 93 ? -8.300 4.181 4.381 1.00 86.12 93 TYR A O 1
ATOM 752 N N . ILE A 1 94 ? -6.450 5.178 3.582 1.00 87.75 94 ILE A N 1
ATOM 753 C CA . ILE A 1 94 ? -6.711 4.884 2.168 1.00 87.75 94 ILE A CA 1
ATOM 754 C C . ILE A 1 94 ? -5.599 4.004 1.622 1.00 87.75 94 ILE A C 1
ATOM 756 O O . ILE A 1 94 ? -4.416 4.286 1.814 1.00 87.75 94 ILE A O 1
ATOM 760 N N . LEU A 1 95 ? -5.989 2.968 0.884 1.00 93.00 95 LEU A N 1
ATOM 761 C CA . LEU A 1 95 ? -5.070 2.172 0.093 1.00 93.00 95 LEU A CA 1
ATOM 762 C C . LEU A 1 95 ? -5.172 2.590 -1.372 1.00 93.00 95 LEU A C 1
ATOM 764 O O . LEU A 1 95 ? -6.199 2.383 -2.008 1.00 93.00 95 LEU A O 1
ATOM 768 N N . TRP A 1 96 ? -4.115 3.172 -1.923 1.00 92.06 96 TRP A N 1
ATOM 769 C CA . TRP A 1 96 ? -4.078 3.564 -3.327 1.00 92.06 96 TRP A CA 1
ATOM 770 C C . TRP A 1 96 ? -3.528 2.427 -4.177 1.00 92.06 96 TRP A C 1
ATOM 772 O O . TRP A 1 96 ? -2.386 2.011 -3.982 1.00 92.06 96 TRP A O 1
ATOM 782 N N . PHE A 1 97 ? -4.309 1.960 -5.149 1.00 92.19 97 PHE A N 1
ATOM 783 C CA . PHE A 1 97 ? -3.790 1.141 -6.236 1.00 92.19 97 PHE A CA 1
ATOM 784 C C . PHE A 1 97 ? -3.078 2.052 -7.237 1.00 92.19 97 PHE A C 1
ATOM 786 O O . PHE A 1 97 ? -3.669 2.991 -7.777 1.00 92.19 97 PHE A O 1
ATOM 793 N N . LEU A 1 98 ? -1.785 1.801 -7.439 1.00 89.94 98 LEU A N 1
ATOM 794 C CA . LEU A 1 98 ? -0.935 2.607 -8.314 1.00 89.94 98 LEU A CA 1
ATOM 795 C C . LEU A 1 98 ? -0.796 2.025 -9.725 1.00 89.94 98 LEU A C 1
ATOM 797 O O . LEU A 1 98 ? -0.282 2.713 -10.605 1.00 89.94 98 LEU A O 1
ATOM 801 N N . GLY A 1 99 ? -1.229 0.779 -9.927 1.00 90.56 99 GLY A N 1
ATOM 802 C CA . GLY A 1 99 ? -1.087 0.043 -11.180 1.00 90.56 99 GLY A CA 1
ATOM 803 C C . GLY A 1 99 ? -0.199 -1.195 -11.052 1.00 90.56 99 GLY A C 1
ATOM 804 O O . GLY A 1 99 ? 0.389 -1.475 -10.003 1.00 90.56 99 GLY A O 1
ATOM 805 N N . ASP A 1 100 ? -0.095 -1.941 -12.145 1.00 92.31 100 ASP A N 1
ATOM 806 C CA . ASP A 1 100 ? 0.803 -3.087 -12.255 1.00 92.31 100 ASP A CA 1
ATOM 807 C C . ASP A 1 100 ? 2.252 -2.635 -12.465 1.00 92.31 100 ASP A C 1
ATOM 809 O O . ASP A 1 100 ? 2.542 -1.767 -13.288 1.00 92.31 100 ASP A O 1
ATOM 813 N N . TYR A 1 101 ? 3.195 -3.266 -11.764 1.00 90.69 101 TYR A N 1
ATOM 814 C CA . TYR A 1 101 ? 4.618 -2.912 -11.795 1.00 90.69 101 TYR A CA 1
ATOM 815 C C . TYR A 1 101 ? 5.187 -2.834 -13.222 1.00 90.69 101 TYR A C 1
ATOM 817 O O . TYR A 1 101 ? 5.836 -1.854 -13.594 1.00 90.69 101 TYR A O 1
ATOM 825 N N . PHE A 1 102 ? 4.922 -3.854 -14.044 1.00 89.50 102 PHE A N 1
ATOM 826 C CA . PHE A 1 102 ? 5.412 -3.910 -15.425 1.00 89.50 102 PHE A CA 1
ATOM 827 C C . PHE A 1 102 ? 4.749 -2.868 -16.333 1.00 89.50 102 PHE A C 1
ATOM 829 O O . PHE A 1 102 ? 5.386 -2.357 -17.258 1.00 89.50 102 PHE A O 1
ATOM 836 N N . GLU A 1 103 ? 3.488 -2.526 -16.073 1.00 90.00 103 GLU A N 1
ATOM 837 C CA . GLU A 1 103 ? 2.789 -1.487 -16.827 1.00 90.00 103 GLU A CA 1
ATOM 838 C C . GLU A 1 103 ? 3.332 -0.102 -16.491 1.00 90.00 103 GLU A C 1
ATOM 840 O O . GLU A 1 103 ? 3.692 0.640 -17.404 1.00 90.00 103 GLU A O 1
ATOM 845 N N . ILE A 1 104 ? 3.509 0.201 -15.201 1.00 89.19 104 ILE A N 1
ATOM 846 C CA . ILE A 1 104 ? 4.081 1.473 -14.741 1.00 89.19 104 ILE A CA 1
ATOM 847 C C . ILE A 1 104 ? 5.466 1.694 -15.356 1.00 89.19 104 ILE A C 1
ATOM 849 O O . ILE A 1 104 ? 5.774 2.788 -15.823 1.00 89.19 104 ILE A O 1
ATOM 853 N N . ILE A 1 105 ? 6.312 0.661 -15.397 1.00 88.19 105 ILE A N 1
ATOM 854 C CA . ILE A 1 105 ? 7.667 0.786 -15.954 1.00 88.19 105 ILE A CA 1
ATOM 855 C C . ILE A 1 105 ? 7.658 0.961 -17.474 1.00 88.19 105 ILE A C 1
ATOM 857 O O . ILE A 1 105 ? 8.512 1.664 -18.013 1.00 88.19 105 ILE A O 1
ATOM 861 N N . SER A 1 106 ? 6.725 0.320 -18.180 1.00 88.12 106 SER A N 1
ATOM 862 C CA . SER A 1 106 ? 6.687 0.360 -19.647 1.00 88.12 106 SER A CA 1
ATOM 863 C C . SER A 1 106 ? 5.985 1.598 -20.206 1.00 88.12 106 SER A C 1
ATOM 865 O O . SER A 1 106 ? 6.413 2.121 -21.235 1.00 88.12 106 SER A O 1
ATOM 867 N N . LYS A 1 107 ? 4.923 2.070 -19.547 1.00 86.62 107 LYS A N 1
ATOM 868 C CA . LYS A 1 107 ? 4.056 3.160 -20.024 1.00 86.62 107 LYS A CA 1
ATOM 869 C C . LYS A 1 107 ? 4.160 4.436 -19.179 1.00 86.62 107 LYS A C 1
ATOM 871 O O . LYS A 1 107 ? 3.732 5.493 -19.635 1.00 86.62 107 LYS A O 1
ATOM 876 N N . GLY A 1 108 ? 4.752 4.364 -17.987 1.00 79.62 108 GLY A N 1
ATOM 877 C CA . GLY A 1 108 ? 4.698 5.424 -16.977 1.00 79.62 108 GLY A CA 1
ATOM 878 C C . GLY A 1 108 ? 3.450 5.322 -16.094 1.00 79.62 108 GLY A C 1
ATOM 879 O O . GLY A 1 108 ? 2.623 4.430 -16.264 1.00 79.62 108 GLY A O 1
ATOM 880 N N . PHE A 1 109 ? 3.307 6.240 -15.132 1.00 73.44 109 PHE A N 1
ATOM 881 C CA . PHE A 1 109 ? 2.097 6.309 -14.305 1.00 73.44 109 PHE A CA 1
ATOM 882 C C . PHE A 1 109 ? 0.923 6.863 -15.095 1.00 73.44 109 PHE A C 1
ATOM 884 O O . PHE A 1 109 ? 1.000 7.969 -15.635 1.00 73.44 109 PHE A O 1
ATOM 891 N N . GLU A 1 110 ? -0.198 6.156 -15.039 1.00 68.50 110 GLU A N 1
ATOM 892 C CA . GLU A 1 110 ? -1.490 6.767 -15.309 1.00 68.50 110 GLU A CA 1
ATOM 893 C C . GLU A 1 110 ? -1.890 7.639 -14.110 1.00 68.50 110 GLU A C 1
ATOM 895 O O . GLU A 1 110 ? -1.673 7.298 -12.945 1.00 68.50 110 GLU A O 1
ATOM 900 N N . THR A 1 111 ? -2.418 8.832 -14.382 1.00 61.53 111 THR A N 1
ATOM 901 C CA . THR A 1 111 ? -2.803 9.795 -13.339 1.00 61.53 111 THR A CA 1
ATOM 902 C C . THR A 1 111 ? -4.083 9.397 -12.607 1.00 61.53 111 THR A C 1
ATOM 904 O O . THR A 1 111 ? -4.363 9.945 -11.538 1.00 61.53 111 THR A O 1
ATOM 907 N N . SER A 1 112 ? -4.850 8.449 -13.149 1.00 66.88 112 SER A N 1
ATOM 908 C CA . SER A 1 112 ? -6.015 7.865 -12.492 1.00 66.88 112 SER A CA 1
ATOM 909 C C . SER A 1 112 ? -5.558 6.950 -11.363 1.00 66.88 112 SER A C 1
ATOM 911 O O . SER A 1 112 ? -5.137 5.816 -11.581 1.00 66.88 112 SER A O 1
ATOM 913 N N . ARG A 1 113 ? -5.636 7.459 -10.134 1.00 75.94 113 ARG A N 1
ATOM 914 C CA . ARG A 1 113 ? -5.440 6.653 -8.930 1.00 75.94 113 ARG A CA 1
ATOM 915 C C . ARG A 1 113 ? -6.781 6.097 -8.485 1.00 75.94 113 ARG A C 1
ATOM 917 O O . ARG A 1 113 ? -7.746 6.848 -8.346 1.00 75.94 113 ARG A O 1
ATOM 924 N N . ILE A 1 114 ? -6.812 4.799 -8.225 1.00 87.12 114 ILE A N 1
ATOM 925 C CA . ILE A 1 114 ? -7.986 4.122 -7.685 1.00 87.12 114 ILE A CA 1
ATOM 926 C C . ILE A 1 114 ? -7.743 3.932 -6.191 1.00 87.12 114 ILE A C 1
ATOM 928 O O . ILE A 1 114 ? -6.745 3.335 -5.784 1.00 87.12 114 ILE A O 1
ATOM 932 N N . ALA A 1 115 ? -8.632 4.472 -5.364 1.00 88.50 115 ALA A N 1
ATOM 933 C CA . ALA A 1 115 ? -8.656 4.166 -3.944 1.00 88.50 115 ALA A CA 1
ATOM 934 C C . ALA A 1 115 ? -9.376 2.835 -3.738 1.00 88.50 115 ALA A C 1
ATOM 936 O O . ALA A 1 115 ? -10.481 2.621 -4.234 1.00 88.50 115 ALA A O 1
ATOM 937 N N . TRP A 1 116 ? -8.754 1.948 -2.980 1.00 90.19 116 TRP A N 1
ATOM 938 C CA . TRP A 1 116 ? -9.405 0.789 -2.405 1.00 90.19 116 TRP A CA 1
ATOM 939 C C . TRP A 1 116 ? -9.875 1.149 -1.003 1.00 90.19 116 TRP A C 1
ATOM 941 O O . TRP A 1 116 ? -9.116 1.664 -0.175 1.00 90.19 116 TRP A O 1
ATOM 951 N N . CYS A 1 117 ? -11.138 0.851 -0.734 1.00 83.19 117 CYS A N 1
ATOM 952 C CA . CYS A 1 117 ? -11.771 1.064 0.556 1.00 83.19 117 CYS A CA 1
ATOM 953 C C . CYS A 1 117 ? -12.364 -0.255 1.053 1.00 83.19 117 CYS A C 1
ATOM 955 O O . CYS A 1 117 ? -12.827 -1.071 0.258 1.00 83.19 117 CYS A O 1
ATOM 957 N N . VAL A 1 118 ? -12.357 -0.458 2.370 1.00 83.69 118 VAL A N 1
ATOM 958 C CA . VAL A 1 118 ? -12.929 -1.644 3.021 1.00 83.69 118 VAL A CA 1
ATOM 959 C C . VAL A 1 118 ? -14.118 -1.216 3.869 1.00 83.69 118 VAL A C 1
ATOM 961 O O . VAL A 1 118 ? -13.992 -0.350 4.735 1.00 83.69 118 VAL A O 1
ATOM 964 N N . LEU A 1 119 ? -15.274 -1.829 3.626 1.00 80.88 119 LEU A N 1
ATOM 965 C CA . LEU A 1 119 ? -16.461 -1.685 4.464 1.00 80.88 119 LEU A CA 1
ATOM 966 C C . LEU A 1 119 ? -16.327 -2.501 5.758 1.00 80.88 119 LEU A C 1
ATOM 968 O O . LEU A 1 119 ? -15.498 -3.401 5.877 1.00 80.88 119 LEU A O 1
ATOM 972 N N . GLY A 1 120 ? -17.180 -2.212 6.746 1.00 75.88 120 GLY A N 1
ATOM 973 C CA . GLY A 1 120 ? -17.158 -2.903 8.042 1.00 75.88 120 GLY A CA 1
ATOM 974 C C . GLY A 1 120 ? -17.419 -4.416 7.971 1.00 75.88 120 GLY A C 1
ATOM 975 O O . GLY A 1 120 ? -17.061 -5.136 8.900 1.00 75.88 120 GLY A O 1
ATOM 976 N N . ASP A 1 121 ? -18.011 -4.903 6.880 1.00 83.31 121 ASP A N 1
ATOM 977 C CA . ASP A 1 121 ? -18.224 -6.326 6.593 1.00 83.31 121 ASP A CA 1
ATOM 978 C C . ASP A 1 121 ? -17.028 -6.997 5.883 1.00 83.31 121 ASP A C 1
ATOM 980 O O . ASP A 1 121 ? -17.059 -8.202 5.637 1.00 83.31 121 ASP A O 1
ATOM 984 N N . GLY A 1 122 ? -15.965 -6.240 5.586 1.00 79.94 122 GLY A N 1
ATOM 985 C CA . GLY A 1 122 ? -14.781 -6.710 4.869 1.00 79.94 122 GLY A CA 1
ATOM 986 C C . GLY A 1 122 ? -14.885 -6.619 3.345 1.00 79.94 122 GLY A C 1
ATOM 987 O O . GLY A 1 122 ? -13.948 -7.023 2.659 1.00 79.94 122 GLY A O 1
ATOM 988 N N . THR A 1 123 ? -15.983 -6.091 2.795 1.00 85.88 123 THR A N 1
ATOM 989 C CA . THR A 1 123 ? -16.121 -5.886 1.349 1.00 85.88 123 THR A CA 1
ATOM 990 C C . THR A 1 123 ? -15.164 -4.790 0.881 1.00 85.88 123 THR A C 1
ATOM 992 O O . THR A 1 123 ? -15.234 -3.654 1.358 1.00 85.88 123 THR A O 1
ATOM 995 N N . VAL A 1 124 ? -14.286 -5.125 -0.070 1.00 85.69 124 VAL A N 1
ATOM 996 C CA . VAL A 1 124 ? -13.403 -4.166 -0.751 1.00 85.69 124 VAL A CA 1
A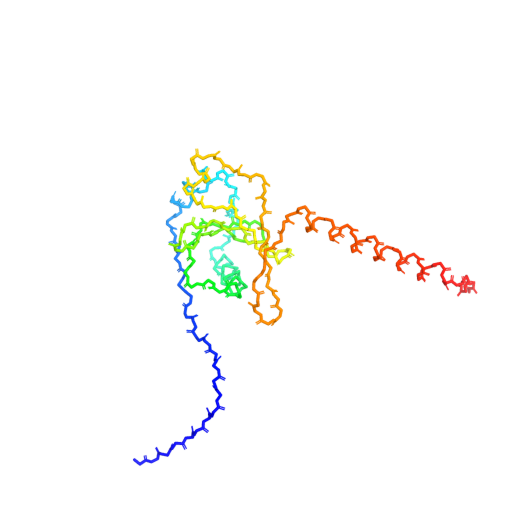TOM 997 C C . VAL A 1 124 ? -14.137 -3.587 -1.956 1.00 85.69 124 VAL A C 1
ATOM 999 O O . VAL A 1 124 ? -14.714 -4.336 -2.744 1.00 85.69 124 VAL A O 1
ATOM 1002 N N . TYR A 1 125 ? -14.099 -2.269 -2.120 1.00 85.81 125 TYR A N 1
ATOM 1003 C CA . TYR A 1 125 ? -14.610 -1.595 -3.310 1.00 85.81 125 TYR A CA 1
ATOM 1004 C C . TYR A 1 125 ? -13.623 -0.549 -3.821 1.00 85.81 125 TYR A C 1
ATOM 1006 O O . TYR A 1 125 ? -12.777 -0.043 -3.079 1.00 85.81 125 TYR A O 1
ATOM 1014 N N . GLU A 1 126 ? -13.755 -0.239 -5.106 1.00 88.81 126 GLU A N 1
ATOM 1015 C CA . GLU A 1 126 ? -12.914 0.717 -5.814 1.00 88.81 126 GLU A CA 1
ATOM 1016 C C . GLU A 1 126 ? -13.610 2.071 -5.920 1.00 88.81 126 GLU A C 1
ATOM 1018 O O . GLU A 1 126 ? -14.805 2.163 -6.209 1.00 88.81 126 GLU A O 1
ATOM 1023 N N . LEU A 1 127 ? -12.848 3.132 -5.681 1.00 84.50 127 LEU A N 1
ATOM 1024 C CA . LEU A 1 127 ? -13.316 4.504 -5.713 1.00 84.50 127 LEU A CA 1
ATOM 1025 C C . LEU A 1 127 ? -12.340 5.345 -6.537 1.00 84.50 127 LEU A C 1
ATOM 1027 O O . LEU A 1 127 ? -11.159 5.446 -6.210 1.00 84.50 127 LEU A O 1
ATOM 1031 N N . ASP A 1 128 ? -12.835 5.973 -7.599 1.00 82.75 128 ASP A N 1
ATOM 1032 C CA . ASP A 1 128 ? -12.034 6.914 -8.381 1.00 82.75 128 ASP A CA 1
ATOM 1033 C C . ASP A 1 128 ? -11.659 8.135 -7.520 1.00 82.75 128 ASP A C 1
ATOM 1035 O O . ASP A 1 128 ? -12.499 8.675 -6.788 1.00 82.75 128 ASP A O 1
ATOM 1039 N N . ILE A 1 129 ? -10.405 8.591 -7.608 1.00 77.44 129 ILE A N 1
ATOM 1040 C CA . ILE A 1 129 ? -9.903 9.755 -6.870 1.00 77.44 129 ILE A CA 1
ATOM 1041 C C . ILE A 1 129 ? -10.752 11.016 -7.079 1.00 77.44 129 ILE A C 1
ATOM 1043 O O . ILE A 1 129 ? -10.944 11.784 -6.136 1.00 77.44 129 ILE A O 1
ATOM 1047 N N . CYS A 1 130 ? -11.311 11.230 -8.274 1.00 75.12 130 CYS A N 1
ATOM 1048 C CA . CYS A 1 130 ? -12.196 12.360 -8.540 1.00 75.12 130 CYS A CA 1
ATOM 1049 C C . CYS A 1 130 ? -13.474 12.258 -7.705 1.00 75.12 130 CYS A C 1
ATOM 1051 O O . CYS A 1 130 ? -13.898 13.243 -7.099 1.00 75.12 130 CYS A O 1
ATOM 1053 N N . MET A 1 131 ? -14.048 11.058 -7.606 1.00 74.94 131 MET A N 1
ATOM 1054 C CA . MET A 1 131 ? -15.225 10.815 -6.776 1.00 74.94 131 MET A CA 1
ATOM 1055 C C . MET A 1 131 ? -14.897 10.960 -5.285 1.00 74.94 131 MET A C 1
ATOM 1057 O O . MET A 1 131 ? -15.684 11.549 -4.546 1.00 74.94 131 MET A O 1
ATOM 1061 N N . TYR A 1 132 ? -13.713 10.514 -4.853 1.00 76.06 132 TYR A N 1
ATOM 1062 C CA . TYR A 1 132 ? -13.240 10.701 -3.480 1.00 76.06 132 TYR A CA 1
ATOM 1063 C C . TYR A 1 132 ? -13.100 12.183 -3.106 1.00 76.06 132 TYR A C 1
ATOM 1065 O O . TYR A 1 132 ? -13.625 12.620 -2.083 1.00 76.06 132 TYR A O 1
ATOM 1073 N N . ILE A 1 133 ? -12.445 12.983 -3.953 1.00 78.50 133 ILE A N 1
ATOM 1074 C CA . ILE A 1 133 ? -12.277 14.425 -3.721 1.00 78.50 133 ILE A CA 1
ATOM 1075 C C . ILE A 1 133 ? -13.640 15.121 -3.676 1.00 78.50 133 ILE A C 1
ATOM 1077 O O . ILE A 1 133 ? -13.885 15.927 -2.778 1.00 78.50 133 ILE A O 1
ATOM 1081 N N . MET A 1 134 ? -14.548 14.790 -4.601 1.00 79.88 134 MET A N 1
ATOM 1082 C CA . MET A 1 134 ? -15.904 15.344 -4.593 1.00 79.88 134 MET A CA 1
ATOM 1083 C C . MET A 1 134 ? -16.659 14.997 -3.307 1.00 79.88 134 MET A C 1
ATOM 1085 O O . MET A 1 134 ? -17.311 15.871 -2.736 1.00 79.88 134 MET A O 1
ATOM 1089 N N . TYR A 1 135 ? -16.535 13.761 -2.820 1.00 79.81 135 TYR A N 1
ATOM 1090 C CA . TYR A 1 135 ? -17.134 13.335 -1.558 1.00 79.81 135 TYR A CA 1
ATOM 1091 C C . TYR A 1 135 ? -16.582 14.122 -0.361 1.00 79.81 135 TYR A C 1
ATOM 1093 O O . TYR A 1 135 ? -17.359 14.632 0.441 1.00 79.81 135 TYR A O 1
ATOM 1101 N N . ILE A 1 136 ? -15.261 14.304 -0.265 1.00 82.31 136 ILE A N 1
ATOM 1102 C CA . ILE A 1 136 ? -14.650 15.089 0.818 1.00 82.31 136 ILE A CA 1
ATOM 1103 C C . ILE A 1 136 ? -15.117 16.549 0.786 1.00 82.31 136 ILE A C 1
ATOM 1105 O O . ILE A 1 136 ? -15.492 17.091 1.825 1.00 82.31 136 ILE A O 1
ATOM 1109 N N . ILE A 1 137 ? -15.151 17.179 -0.393 1.00 84.69 137 ILE A N 1
ATOM 1110 C CA . ILE A 1 137 ? -15.650 18.555 -0.549 1.00 84.69 137 ILE A CA 1
ATOM 1111 C C . ILE A 1 137 ? -17.116 18.647 -0.112 1.00 84.69 137 ILE A C 1
ATOM 1113 O O . ILE A 1 137 ? -17.486 19.569 0.615 1.00 84.69 137 ILE A O 1
ATOM 1117 N N . PHE A 1 138 ? -17.939 17.681 -0.519 1.00 83.88 138 PHE A N 1
ATOM 1118 C CA . PHE A 1 138 ? -19.339 17.602 -0.120 1.00 83.88 138 PHE A CA 1
ATOM 1119 C C . PHE A 1 138 ? -19.481 17.477 1.402 1.00 83.88 138 PHE A C 1
ATOM 1121 O O . PHE A 1 138 ? -20.199 18.265 2.013 1.00 83.88 138 PHE A O 1
ATOM 1128 N N . CYS A 1 139 ? -18.751 16.562 2.044 1.00 83.50 139 CYS A N 1
ATOM 1129 C CA . CYS A 1 139 ? -18.770 16.408 3.498 1.00 83.50 139 CYS A CA 1
ATOM 1130 C C . CYS A 1 139 ? -18.350 17.692 4.222 1.00 83.50 139 CYS A C 1
ATOM 1132 O O . CYS A 1 139 ? -19.049 18.122 5.135 1.00 83.50 139 CYS A O 1
ATOM 1134 N N . LEU A 1 140 ? -17.260 18.336 3.789 1.00 85.69 140 LEU A N 1
ATOM 1135 C CA . LEU A 1 140 ? -16.794 19.599 4.369 1.00 85.69 140 LEU A CA 1
ATOM 1136 C C . LEU A 1 140 ? -17.845 20.703 4.244 1.00 85.69 140 LEU A C 1
ATOM 1138 O O . LEU A 1 140 ? -18.088 21.426 5.208 1.00 85.69 140 LEU A O 1
ATOM 1142 N N . TYR A 1 141 ? -18.497 20.810 3.084 1.00 86.38 141 TYR A N 1
ATOM 1143 C CA . TYR A 1 141 ? -19.573 21.771 2.870 1.00 86.38 141 TYR A CA 1
ATOM 1144 C C . TYR A 1 141 ? -20.747 21.532 3.829 1.00 86.38 141 TYR A C 1
ATOM 1146 O O . TYR A 1 141 ? -21.196 22.465 4.490 1.00 86.38 141 TYR A O 1
ATOM 1154 N N . PHE A 1 142 ? -21.202 20.283 3.967 1.00 81.75 142 PHE A N 1
ATOM 1155 C CA . PHE A 1 142 ? -22.278 19.938 4.899 1.00 81.75 142 PHE A CA 1
ATOM 1156 C C . PHE A 1 142 ? -21.888 20.207 6.353 1.00 81.75 142 PHE A C 1
ATOM 1158 O O . PHE A 1 142 ? -22.665 20.808 7.088 1.00 81.75 142 PHE A O 1
ATOM 1165 N N . THR A 1 143 ? -20.679 19.831 6.776 1.00 83.94 143 THR A N 1
ATOM 1166 C CA . THR A 1 143 ? -20.197 20.125 8.131 1.00 83.94 143 THR A CA 1
ATOM 1167 C C . THR A 1 143 ? -20.144 21.628 8.399 1.00 83.94 143 THR A C 1
ATOM 1169 O O . THR A 1 143 ? -20.575 22.060 9.464 1.00 83.94 143 THR A O 1
ATOM 1172 N N . LEU A 1 144 ? -19.673 22.437 7.443 1.00 82.31 144 LEU A N 1
ATOM 1173 C CA . LEU A 1 144 ? -19.660 23.896 7.569 1.00 82.31 144 LEU A CA 1
ATOM 1174 C C . LEU A 1 144 ? -21.071 24.490 7.632 1.00 82.31 144 LEU A C 1
ATOM 1176 O O . LEU A 1 144 ? -21.292 25.406 8.417 1.00 82.31 144 LEU A O 1
ATOM 1180 N N . MET A 1 145 ? -22.025 23.979 6.851 1.00 78.88 145 MET A N 1
ATOM 1181 C CA . MET A 1 145 ? -23.433 24.390 6.931 1.00 78.88 145 MET A CA 1
ATOM 1182 C C . MET A 1 145 ? -23.997 24.138 8.335 1.00 78.88 145 MET A C 1
ATOM 1184 O O . MET A 1 145 ? -24.439 25.077 8.988 1.00 78.88 145 MET A O 1
ATOM 1188 N N . PHE A 1 146 ? -23.865 22.913 8.855 1.00 71.62 146 PHE A N 1
ATOM 1189 C CA . PHE A 1 146 ? -24.331 22.578 10.206 1.00 71.62 146 PHE A CA 1
ATOM 1190 C C . PHE A 1 146 ? -23.604 23.360 11.307 1.00 71.62 146 PHE A C 1
ATOM 1192 O O . PHE A 1 146 ? -24.214 23.726 12.308 1.00 71.62 146 PHE A O 1
ATOM 1199 N N . TYR A 1 147 ? -22.307 23.631 11.136 1.00 73.94 147 TYR A N 1
ATOM 1200 C CA . TYR A 1 147 ? -21.542 24.441 12.081 1.00 73.94 147 TYR A CA 1
ATOM 1201 C C . TYR A 1 147 ? -22.020 25.901 12.102 1.00 73.94 147 TYR A C 1
ATOM 1203 O O . TYR A 1 147 ? -22.148 26.487 13.176 1.00 73.94 147 TYR A O 1
ATOM 1211 N N . ASN A 1 148 ? -22.310 26.484 10.934 1.00 66.56 148 ASN A N 1
ATOM 1212 C CA . ASN A 1 148 ? -22.833 27.847 10.833 1.00 66.56 148 ASN A CA 1
ATOM 1213 C C . ASN A 1 148 ? -24.267 27.953 11.372 1.00 66.56 148 ASN A C 1
ATOM 1215 O O . ASN A 1 148 ? -24.554 28.895 12.106 1.00 66.56 148 ASN A O 1
ATOM 1219 N N . ASP A 1 149 ? -25.132 26.977 11.086 1.00 65.12 149 ASP A N 1
ATOM 1220 C CA . ASP A 1 149 ? -26.502 26.948 11.615 1.00 65.12 149 ASP A CA 1
ATOM 1221 C C . ASP A 1 149 ? -26.508 26.846 13.155 1.00 65.12 149 ASP A C 1
ATOM 1223 O O . ASP A 1 149 ? -27.249 27.563 13.822 1.00 65.12 149 ASP A O 1
ATOM 1227 N N . PHE A 1 150 ? -25.609 26.047 13.745 1.00 57.88 150 PHE A N 1
ATOM 1228 C CA . PHE A 1 150 ? -25.494 25.900 15.203 1.00 57.88 150 PHE A CA 1
ATOM 1229 C C . PHE A 1 150 ? -24.969 27.164 15.916 1.00 57.88 150 PHE A C 1
ATOM 1231 O O . PHE A 1 150 ? -25.337 27.425 17.061 1.00 57.88 150 PHE A O 1
ATOM 1238 N N . PHE A 1 151 ? -24.118 27.969 15.266 1.00 55.34 151 PHE A N 1
ATOM 1239 C CA . PHE A 1 151 ? -23.588 29.213 15.848 1.00 55.34 151 PHE A CA 1
ATOM 1240 C C . PHE A 1 151 ? -24.474 30.442 15.607 1.00 55.34 151 PHE A C 1
ATOM 1242 O O . PHE A 1 151 ? -24.438 31.371 16.413 1.00 55.34 151 PHE A O 1
ATOM 1249 N N . LEU A 1 152 ? -25.290 30.454 14.549 1.00 55.16 152 LEU A N 1
ATOM 1250 C CA . LEU A 1 152 ? -26.279 31.513 14.308 1.00 55.16 152 LEU A CA 1
ATOM 1251 C C . LEU A 1 152 ? -27.509 31.402 15.230 1.00 55.16 152 LEU A C 1
ATOM 1253 O O . LEU A 1 152 ? -28.245 32.375 15.381 1.00 55.16 152 LEU A O 1
ATOM 1257 N N . GLU A 1 153 ? -27.705 30.254 15.887 1.00 56.44 153 GLU A N 1
ATOM 1258 C CA . GLU A 1 153 ? -28.767 30.020 16.876 1.00 56.44 153 GLU A CA 1
ATOM 1259 C C . GLU A 1 153 ? -28.354 30.267 18.340 1.00 56.44 153 GLU A C 1
ATOM 1261 O O . GLU A 1 153 ? -29.178 30.086 19.235 1.00 56.44 153 GLU A O 1
ATOM 1266 N N . LEU A 1 154 ? -27.122 30.706 18.632 1.00 51.47 154 LEU A N 1
ATOM 1267 C CA . LEU A 1 154 ? -26.751 31.169 19.976 1.00 51.47 154 LEU A CA 1
ATOM 1268 C C . LEU A 1 154 ? -27.230 32.623 20.159 1.00 51.47 154 LEU A C 1
ATOM 1270 O O . LEU A 1 154 ? -26.553 33.538 19.685 1.00 51.47 154 LEU A O 1
ATOM 1274 N N . PRO A 1 155 ? -28.368 32.894 20.839 1.00 50.66 155 PRO A N 1
ATOM 1275 C CA . PRO A 1 155 ? -28.730 34.265 21.159 1.00 50.66 155 PRO A CA 1
ATOM 1276 C C . PRO A 1 155 ? -27.658 34.853 22.075 1.00 50.66 155 PRO A C 1
ATOM 1278 O O . PRO A 1 155 ? -27.154 34.161 22.963 1.00 50.66 155 PRO A O 1
ATOM 1281 N N . GLU A 1 156 ? -27.357 36.137 21.884 1.00 54.38 156 GLU A N 1
ATOM 1282 C CA . GLU A 1 156 ? -26.535 36.988 22.750 1.00 54.38 156 GLU A CA 1
ATOM 1283 C C . GLU A 1 156 ? -27.020 36.951 24.216 1.00 54.38 156 GLU A C 1
ATOM 1285 O O . GLU A 1 156 ? -27.670 37.863 24.724 1.00 54.38 156 GLU A O 1
ATOM 1290 N N . LYS A 1 157 ? -26.721 35.872 24.935 1.00 48.22 157 LYS A N 1
ATOM 1291 C CA . LYS A 1 157 ? -26.905 35.743 26.380 1.00 48.22 157 LYS A CA 1
ATOM 1292 C C . LYS A 1 157 ? -25.565 35.477 27.044 1.00 48.22 157 LYS A C 1
ATOM 1294 O O . LYS A 1 157 ? -25.384 34.496 27.751 1.00 48.22 157 LYS A O 1
ATOM 1299 N N . LEU A 1 158 ? -24.642 36.404 26.826 1.00 51.06 158 LEU A N 1
ATOM 1300 C CA . LEU A 1 158 ? -23.500 36.659 27.698 1.00 51.06 158 LEU A CA 1
ATOM 1301 C C . LEU A 1 158 ? -23.330 38.179 27.830 1.00 51.06 158 LEU A C 1
ATOM 1303 O O . LEU A 1 158 ? -22.350 38.758 27.388 1.00 51.06 158 LEU A O 1
ATOM 1307 N N . ASN A 1 159 ? -24.336 38.818 28.432 1.00 47.78 159 ASN A N 1
ATOM 1308 C CA . ASN A 1 159 ? -24.130 40.030 29.220 1.00 47.78 159 ASN A CA 1
ATOM 1309 C C . ASN A 1 159 ? -24.167 39.601 30.691 1.00 47.78 159 ASN A C 1
ATOM 1311 O O . ASN A 1 159 ? -25.247 39.452 31.268 1.00 47.78 159 ASN A O 1
ATOM 1315 N N . LEU A 1 160 ? -22.986 39.344 31.252 1.00 43.06 160 LEU A N 1
ATOM 1316 C CA . LEU A 1 160 ? -22.706 39.294 32.686 1.00 43.06 160 LEU A CA 1
ATOM 1317 C C . LEU A 1 160 ? -21.433 40.100 32.933 1.00 43.06 160 LEU A C 1
ATOM 1319 O O . LEU A 1 160 ? -20.454 39.853 32.194 1.00 43.06 160 LEU A O 1
#

pLDDT: mean 79.02, std 16.45, range [32.31, 95.25]